Protein AF-A0A2D7ALI4-F1 (afdb_monomer_lite)

pLDDT: mean 93.37, std 4.64, range [77.25, 98.44]

Secondary structure (DSSP, 8-state):
--TTS--EEEEEEEEEEE-TTS-EEEEEEEEEEETTS-EEEEEEEEEES-SSEEEEEEEEEEESGGGGGGTT-EEEEEEEEETTEEEEEEE----HHHHHHHHT-

Structure (mmCIF, N/CA/C/O backbone):
data_AF-A0A2D7ALI4-F1
#
_entry.id   AF-A0A2D7ALI4-F1
#
loop_
_atom_site.group_PDB
_atom_site.id
_atom_site.type_symbol
_atom_site.label_atom_id
_atom_site.label_alt_id
_atom_site.label_comp_id
_atom_site.label_asym_id
_atom_site.label_entity_id
_atom_site.label_seq_id
_atom_site.pdbx_PDB_ins_code
_atom_site.Cartn_x
_atom_site.Cartn_y
_atom_site.Cartn_z
_atom_site.occupancy
_atom_site.B_iso_or_equiv
_atom_site.auth_seq_id
_atom_site.auth_comp_id
_atom_site.auth_asym_id
_atom_site.auth_atom_id
_atom_site.pdbx_PDB_model_num
ATOM 1 N N . THR A 1 1 ? 3.109 -4.844 6.750 1.00 84.44 1 THR A N 1
ATOM 2 C CA . THR A 1 1 ? 2.602 -4.174 7.964 1.00 84.44 1 THR A CA 1
ATOM 3 C C . THR A 1 1 ? 2.624 -2.674 7.742 1.00 84.44 1 THR A C 1
ATOM 5 O O . THR A 1 1 ? 3.514 -2.225 7.029 1.00 84.44 1 THR A O 1
ATOM 8 N N . ASN A 1 2 ? 1.661 -1.915 8.274 1.00 89.94 2 ASN A N 1
ATOM 9 C CA . ASN A 1 2 ? 1.621 -0.446 8.203 1.00 89.94 2 ASN A CA 1
ATOM 10 C C . ASN A 1 2 ? 2.120 0.206 9.514 1.00 89.94 2 ASN A C 1
ATOM 12 O O . ASN A 1 2 ? 2.521 -0.485 10.450 1.00 89.94 2 ASN A O 1
ATOM 16 N N . ASN A 1 3 ? 2.091 1.540 9.592 1.00 90.56 3 ASN A N 1
ATOM 17 C CA . ASN A 1 3 ? 2.529 2.303 10.769 1.00 90.56 3 ASN A CA 1
ATOM 18 C C . ASN A 1 3 ? 1.590 2.194 11.988 1.00 90.56 3 ASN A C 1
ATOM 20 O O . ASN A 1 3 ? 1.968 2.638 13.066 1.00 90.56 3 ASN A O 1
ATOM 24 N N . LEU A 1 4 ? 0.399 1.613 11.822 1.00 93.06 4 LEU A N 1
ATOM 25 C CA . LEU A 1 4 ? -0.555 1.315 12.895 1.00 93.06 4 LEU A CA 1
ATOM 26 C C . LEU A 1 4 ? -0.426 -0.136 13.390 1.00 93.06 4 LEU A C 1
ATOM 28 O O . LEU A 1 4 ? -1.246 -0.605 14.167 1.00 93.06 4 LEU A O 1
ATOM 32 N N . GLY A 1 5 ? 0.577 -0.881 12.911 1.00 92.19 5 GLY A N 1
ATOM 33 C CA . GLY A 1 5 ? 0.767 -2.288 13.261 1.00 92.19 5 GLY A CA 1
ATOM 34 C C . GLY A 1 5 ? -0.172 -3.255 12.535 1.00 92.19 5 GLY A C 1
ATOM 35 O O . GLY A 1 5 ? -0.062 -4.460 12.742 1.00 92.19 5 GLY A O 1
ATOM 36 N N . ASN A 1 6 ? -1.038 -2.780 11.635 1.00 93.69 6 ASN A N 1
ATOM 37 C CA . ASN A 1 6 ? -1.920 -3.645 10.860 1.00 93.69 6 ASN A CA 1
ATOM 38 C C . ASN A 1 6 ? -1.141 -4.385 9.759 1.00 93.69 6 ASN A C 1
ATOM 40 O O . ASN A 1 6 ? -0.267 -3.827 9.084 1.00 93.69 6 ASN A O 1
ATOM 44 N N . TYR A 1 7 ? -1.468 -5.653 9.547 1.00 94.38 7 TYR A N 1
ATOM 45 C CA . TYR A 1 7 ? -0.868 -6.521 8.539 1.00 94.38 7 TYR A CA 1
ATOM 46 C C . TYR A 1 7 ? -1.930 -7.435 7.934 1.00 94.38 7 TYR A C 1
ATOM 48 O O . TYR A 1 7 ? -3.036 -7.557 8.450 1.00 94.38 7 TYR A O 1
ATOM 56 N N . GLY A 1 8 ? -1.607 -8.059 6.806 1.00 94.44 8 GLY A N 1
ATOM 57 C CA . GLY A 1 8 ? -2.579 -8.835 6.056 1.00 94.44 8 GLY A CA 1
ATOM 58 C C . GLY A 1 8 ? -1.993 -9.459 4.805 1.00 94.44 8 GLY A C 1
ATOM 59 O O . GLY A 1 8 ? -0.787 -9.390 4.555 1.00 94.44 8 GLY A O 1
ATOM 60 N N . LYS A 1 9 ? -2.874 -10.057 4.011 1.00 95.25 9 LYS A N 1
ATOM 61 C CA . LYS A 1 9 ? -2.567 -10.574 2.679 1.00 95.25 9 LYS A CA 1
ATOM 62 C C . LYS A 1 9 ? -3.080 -9.585 1.646 1.00 95.25 9 LYS A C 1
ATOM 64 O O . LYS A 1 9 ? -4.148 -9.010 1.819 1.00 95.25 9 LYS A O 1
ATOM 69 N N . ASN A 1 10 ? -2.329 -9.415 0.568 1.00 93.88 10 ASN A N 1
ATOM 70 C CA . ASN A 1 10 ? -2.727 -8.574 -0.549 1.00 93.88 10 ASN A CA 1
ATOM 71 C C . ASN A 1 10 ? -2.645 -9.393 -1.837 1.00 93.88 10 ASN A C 1
ATOM 73 O O . ASN A 1 10 ? -1.656 -10.093 -2.066 1.00 93.88 10 ASN A O 1
ATOM 77 N N . LYS A 1 11 ? -3.694 -9.334 -2.652 1.00 95.56 11 LYS A N 1
ATOM 78 C CA . LYS A 1 11 ? -3.794 -10.031 -3.929 1.00 95.56 11 LYS A CA 1
ATOM 79 C C . LYS A 1 11 ? -4.118 -9.022 -5.014 1.00 95.56 11 LYS A C 1
ATOM 81 O O . LYS A 1 11 ? -5.148 -8.362 -4.959 1.00 95.56 11 LYS A O 1
ATOM 86 N N . CYS A 1 12 ? -3.259 -8.942 -6.018 1.00 94.62 12 CYS A N 1
ATOM 87 C CA . CYS A 1 12 ? -3.333 -7.914 -7.042 1.00 94.62 12 CYS A CA 1
ATOM 88 C C . CYS A 1 12 ? -3.429 -8.519 -8.444 1.00 94.62 12 CYS A C 1
ATOM 90 O O . CYS A 1 12 ? -2.780 -9.519 -8.744 1.00 94.62 12 CYS A O 1
ATOM 92 N N . PHE A 1 13 ? -4.232 -7.895 -9.302 1.00 95.00 13 PH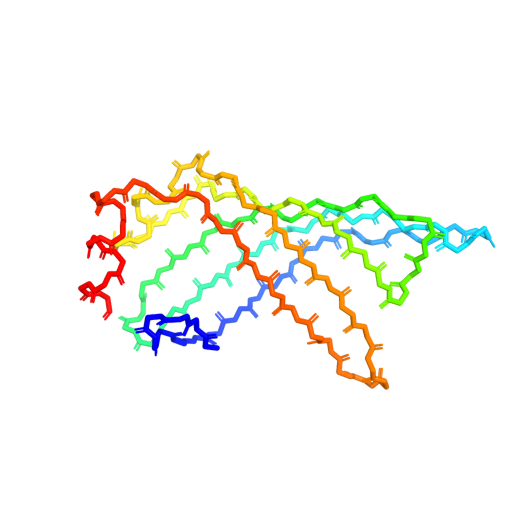E A N 1
ATOM 93 C CA . PHE A 1 13 ? -4.483 -8.299 -10.679 1.00 95.00 1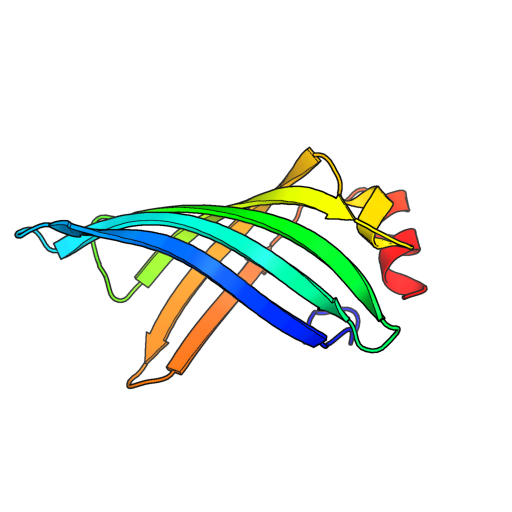3 PHE A CA 1
ATOM 94 C C . PHE A 1 13 ? -4.550 -7.080 -11.588 1.00 95.00 13 PHE A C 1
ATOM 96 O O . PHE A 1 13 ? -5.295 -6.135 -11.329 1.00 95.00 13 PHE A O 1
ATOM 103 N N . GLY A 1 14 ? -3.815 -7.111 -12.691 1.00 93.25 14 GLY A N 1
ATOM 104 C CA . GLY A 1 14 ? -3.883 -6.052 -13.683 1.00 93.25 14 GLY A CA 1
ATOM 105 C C . GLY A 1 14 ? -2.808 -6.171 -14.738 1.00 93.25 14 GLY A C 1
ATOM 106 O O . GLY A 1 14 ? -2.215 -7.233 -14.920 1.00 93.25 14 GLY A O 1
ATOM 107 N N . VAL A 1 15 ? -2.584 -5.062 -15.432 1.00 93.06 15 VAL A N 1
ATOM 108 C CA . VAL A 1 15 ? -1.654 -4.981 -16.554 1.00 93.06 15 VAL A CA 1
ATOM 109 C C . VAL A 1 15 ? -0.459 -4.131 -16.149 1.00 93.06 15 VAL A C 1
ATOM 111 O O . VAL A 1 15 ? -0.614 -3.048 -15.580 1.00 93.06 15 VAL A O 1
ATOM 114 N N . MET A 1 16 ? 0.730 -4.637 -16.464 1.00 90.38 16 MET A N 1
ATOM 115 C CA . MET A 1 16 ? 1.974 -3.884 -16.439 1.00 90.38 16 MET A CA 1
ATOM 116 C C . MET A 1 16 ? 2.571 -3.921 -17.841 1.00 90.38 16 MET A C 1
ATOM 118 O O . MET A 1 16 ? 2.838 -4.996 -18.376 1.00 90.38 16 MET A O 1
ATOM 122 N N . THR A 1 17 ? 2.781 -2.748 -18.419 1.00 91.69 17 THR A N 1
ATOM 123 C CA . THR A 1 17 ? 3.377 -2.582 -19.742 1.00 91.69 17 THR A CA 1
ATOM 124 C C . THR A 1 17 ? 4.772 -2.014 -19.572 1.00 91.69 17 THR A C 1
ATOM 126 O O . THR A 1 17 ? 4.939 -0.978 -18.931 1.00 91.69 17 THR A O 1
ATOM 129 N N . THR A 1 18 ? 5.768 -2.676 -20.156 1.00 88.75 18 THR A N 1
ATOM 130 C CA . THR A 1 18 ? 7.147 -2.189 -20.219 1.00 88.75 18 THR A CA 1
ATOM 131 C C . THR A 1 18 ? 7.494 -1.827 -21.657 1.00 88.75 18 THR A C 1
ATOM 133 O O . THR A 1 18 ? 7.269 -2.597 -22.591 1.00 88.75 18 THR A O 1
ATOM 136 N N . ASN A 1 19 ? 8.034 -0.629 -21.848 1.00 85.12 19 ASN A N 1
ATOM 137 C CA . ASN A 1 19 ? 8.437 -0.139 -23.159 1.00 85.12 19 ASN A CA 1
ATOM 138 C C . ASN A 1 19 ? 9.942 -0.342 -23.390 1.00 85.12 19 ASN A C 1
ATOM 140 O O . ASN A 1 19 ? 10.725 -0.519 -22.456 1.00 85.12 19 ASN A O 1
ATOM 144 N N . LYS A 1 20 ? 10.378 -0.269 -24.657 1.00 85.31 20 LYS A N 1
ATOM 145 C CA . LYS A 1 20 ? 11.802 -0.408 -25.036 1.00 85.31 20 LYS A CA 1
ATOM 146 C C . LYS A 1 20 ? 12.714 0.624 -24.360 1.00 85.31 20 LYS A C 1
ATOM 148 O O . LYS A 1 20 ? 13.882 0.339 -24.121 1.00 85.31 20 LYS A O 1
ATOM 153 N N . ASN A 1 21 ? 12.183 1.803 -24.044 1.00 84.56 21 ASN A N 1
ATOM 154 C CA . ASN A 1 21 ? 12.876 2.863 -23.308 1.00 84.56 21 ASN A CA 1
ATOM 155 C C . ASN A 1 21 ? 12.890 2.638 -21.783 1.00 84.56 21 ASN A C 1
ATOM 157 O O . ASN A 1 21 ? 13.286 3.542 -21.061 1.00 84.56 21 ASN A O 1
ATOM 161 N N . LYS A 1 22 ? 12.475 1.455 -21.302 1.00 82.12 22 LYS A N 1
ATOM 162 C CA . LYS A 1 22 ? 12.335 1.080 -19.884 1.00 82.12 22 LYS A CA 1
ATOM 163 C C . LYS A 1 22 ? 11.226 1.809 -19.124 1.00 82.12 22 LYS A C 1
ATOM 165 O O . LYS A 1 22 ? 11.095 1.576 -17.923 1.00 82.12 22 LYS A O 1
ATOM 170 N N . SER A 1 23 ? 10.403 2.607 -19.809 1.00 86.69 23 SER A N 1
ATOM 171 C CA . SER A 1 23 ? 9.237 3.207 -19.175 1.00 86.69 23 SER A CA 1
ATOM 172 C C . SER A 1 23 ? 8.206 2.132 -18.831 1.00 86.69 23 SER A C 1
ATOM 174 O O . SER A 1 23 ? 8.089 1.110 -19.521 1.00 86.69 23 SER A O 1
ATOM 176 N N . VAL A 1 24 ? 7.465 2.361 -17.753 1.00 90.06 24 VAL A N 1
ATOM 177 C CA . VAL A 1 24 ? 6.482 1.427 -17.216 1.00 90.06 24 VAL A CA 1
ATOM 178 C C . VAL A 1 24 ? 5.155 2.121 -16.998 1.00 90.06 24 VAL A C 1
ATOM 180 O O . VAL A 1 24 ? 5.098 3.147 -16.327 1.00 90.06 24 VAL A O 1
ATOM 183 N N . SER A 1 25 ? 4.098 1.487 -17.497 1.00 92.38 25 SER A N 1
ATOM 184 C CA . SER A 1 25 ? 2.713 1.787 -17.146 1.00 92.38 25 SER A CA 1
ATOM 185 C C . SER A 1 25 ? 2.150 0.624 -16.337 1.00 92.38 25 SER A C 1
ATOM 187 O O . SER A 1 25 ? 2.326 -0.542 -16.703 1.00 92.38 25 SER A O 1
ATOM 189 N N . LEU A 1 26 ? 1.493 0.917 -15.222 1.00 93.31 26 LEU A N 1
ATOM 190 C CA . LEU A 1 26 ? 0.877 -0.070 -14.346 1.00 93.31 26 LEU A CA 1
ATOM 191 C C . LEU A 1 26 ? -0.550 0.361 -14.032 1.00 93.31 26 LEU A C 1
ATOM 193 O O . LEU A 1 26 ? -0.782 1.492 -13.613 1.00 93.31 26 LEU A O 1
ATOM 197 N N . ASN A 1 27 ? -1.493 -0.563 -14.199 1.00 95.50 27 ASN A N 1
ATOM 198 C CA . ASN A 1 27 ? -2.882 -0.400 -13.788 1.00 95.50 27 ASN A CA 1
ATOM 199 C C . ASN A 1 27 ? -3.371 -1.716 -13.182 1.00 95.50 27 ASN A C 1
ATOM 201 O O . ASN A 1 27 ? -3.641 -2.689 -13.894 1.00 95.50 27 ASN A O 1
ATOM 205 N N . VAL A 1 28 ? -3.411 -1.756 -11.852 1.00 95.69 28 VAL A N 1
ATOM 206 C CA . VAL A 1 28 ? -3.586 -2.986 -11.079 1.00 95.69 28 VAL A CA 1
ATOM 207 C C . VAL A 1 28 ? -4.652 -2.788 -10.019 1.00 95.69 28 VAL A C 1
ATOM 209 O O . VAL A 1 28 ? -4.593 -1.846 -9.240 1.00 95.69 28 VAL A O 1
ATOM 212 N N . LYS A 1 29 ? -5.620 -3.700 -9.972 1.00 97.50 29 LYS A N 1
ATOM 213 C CA . LYS A 1 29 ? -6.607 -3.786 -8.899 1.00 97.50 29 LYS A CA 1
ATOM 214 C C . LYS A 1 29 ? -6.087 -4.706 -7.807 1.00 97.50 29 LYS A C 1
ATOM 216 O O . LYS A 1 29 ? -5.576 -5.776 -8.122 1.00 97.50 29 LYS A O 1
ATOM 221 N N . CYS A 1 30 ? -6.255 -4.332 -6.551 1.00 97.38 30 CYS A N 1
ATOM 222 C CA . CYS A 1 30 ? -5.831 -5.133 -5.411 1.00 97.38 30 CYS A CA 1
ATOM 223 C C . CYS A 1 30 ? -6.993 -5.387 -4.450 1.00 97.38 30 CYS A C 1
ATOM 225 O O . CYS A 1 30 ? -7.836 -4.517 -4.251 1.00 97.38 30 CYS A O 1
ATOM 227 N N . GLU A 1 31 ? -7.016 -6.583 -3.868 1.00 98.06 31 GLU A N 1
ATOM 228 C CA . GLU A 1 31 ? -7.810 -6.954 -2.699 1.00 98.06 31 GLU A CA 1
ATOM 229 C C . GLU A 1 31 ? -6.849 -7.183 -1.530 1.00 98.06 31 GLU A C 1
ATOM 231 O O . GLU A 1 31 ? -6.000 -8.080 -1.576 1.00 98.06 31 GLU A O 1
ATOM 236 N N . LEU A 1 32 ? -7.007 -6.395 -0.472 1.00 97.00 32 LEU A N 1
ATOM 237 C CA . LEU A 1 32 ? -6.327 -6.599 0.799 1.00 97.00 32 LEU A CA 1
ATOM 238 C C . LEU A 1 32 ? -7.297 -7.234 1.792 1.00 97.00 32 LEU A C 1
ATOM 240 O O . LEU A 1 32 ? -8.445 -6.815 1.890 1.00 97.00 32 LEU A O 1
ATOM 244 N N . ILE A 1 33 ? -6.815 -8.227 2.537 1.00 97.94 33 ILE A N 1
ATOM 245 C CA . ILE A 1 33 ? -7.494 -8.819 3.692 1.00 97.94 33 ILE A CA 1
ATOM 246 C C . ILE A 1 33 ? -6.560 -8.659 4.885 1.00 97.94 33 ILE A C 1
ATOM 248 O O . ILE A 1 33 ? -5.460 -9.220 4.885 1.00 97.94 33 ILE A O 1
ATOM 252 N N . ASP A 1 34 ? -6.975 -7.887 5.882 1.00 96.88 34 ASP A N 1
ATOM 253 C CA . ASP A 1 34 ? -6.176 -7.678 7.086 1.00 96.88 34 ASP A CA 1
ATOM 254 C C . ASP A 1 34 ? -6.292 -8.819 8.105 1.00 96.88 34 ASP A C 1
ATOM 256 O O . ASP A 1 34 ? -7.025 -9.793 7.919 1.00 96.88 34 ASP A O 1
ATOM 260 N N . HIS A 1 35 ? -5.524 -8.712 9.188 1.00 95.69 35 HIS A N 1
ATOM 261 C CA . HIS A 1 35 ? -5.445 -9.721 10.237 1.00 95.69 35 HIS A CA 1
ATOM 262 C C . HIS A 1 35 ? -6.767 -9.943 10.998 1.00 95.69 35 HIS A C 1
ATOM 264 O O . HIS A 1 35 ? -6.938 -11.013 11.581 1.00 95.69 35 HIS A O 1
ATOM 270 N N . LYS A 1 36 ? -7.706 -8.983 10.965 1.00 96.25 36 LYS A N 1
ATOM 271 C CA . LYS A 1 36 ? -9.067 -9.117 11.516 1.00 96.25 36 LYS A CA 1
ATOM 272 C C . LYS A 1 36 ? -10.086 -9.587 10.471 1.00 96.25 36 LYS A C 1
ATOM 274 O O . LYS A 1 36 ? -11.257 -9.773 10.793 1.00 96.25 36 LYS A O 1
ATOM 279 N N . GLY A 1 37 ? -9.657 -9.816 9.230 1.00 97.19 37 GLY A N 1
ATOM 280 C CA . GLY A 1 37 ? -10.507 -10.267 8.131 1.00 97.19 37 GLY A CA 1
ATOM 281 C C . GLY A 1 37 ? -11.283 -9.147 7.437 1.00 97.19 37 GLY A C 1
ATOM 282 O O . GLY A 1 37 ? -12.101 -9.451 6.563 1.00 97.19 37 GLY A O 1
ATOM 283 N N . ASN A 1 38 ? -11.036 -7.874 7.774 1.00 97.81 38 ASN A N 1
ATOM 284 C CA . ASN A 1 38 ? -11.611 -6.768 7.019 1.00 97.81 38 ASN A CA 1
ATOM 285 C C . ASN A 1 38 ? -10.909 -6.636 5.667 1.00 97.81 38 ASN A C 1
ATOM 287 O O . ASN A 1 38 ? -9.728 -6.963 5.513 1.00 97.81 38 ASN A O 1
ATOM 291 N N . LYS A 1 39 ? -11.660 -6.165 4.673 1.00 98.25 39 LYS A N 1
ATOM 292 C CA . LYS A 1 39 ? -11.219 -6.094 3.287 1.00 98.25 39 LYS A CA 1
ATOM 293 C C . LYS A 1 39 ? -11.138 -4.665 2.788 1.00 98.25 39 LYS A C 1
ATOM 295 O O . LYS A 1 39 ? -11.962 -3.835 3.167 1.00 98.25 39 LYS A O 1
ATOM 300 N N . SER A 1 40 ? -10.215 -4.412 1.872 1.00 97.88 40 SER A N 1
ATOM 301 C CA . SER A 1 40 ? -10.235 -3.221 1.027 1.00 97.88 40 SER A CA 1
ATOM 302 C C . SER A 1 40 ? -9.946 -3.578 -0.423 1.00 97.88 40 SER A C 1
ATOM 304 O O . SER A 1 40 ? -9.207 -4.521 -0.715 1.00 97.88 40 SER A O 1
ATOM 306 N N . TRP A 1 41 ? -10.550 -2.817 -1.332 1.00 98.44 41 TRP A N 1
ATOM 307 C CA . TRP A 1 41 ? -10.313 -2.925 -2.764 1.00 98.44 41 TRP A CA 1
ATOM 308 C C . TRP A 1 41 ? -9.773 -1.608 -3.284 1.00 98.44 41 TRP A C 1
ATOM 310 O O . TRP A 1 41 ? -10.336 -0.546 -3.019 1.00 98.44 41 TRP A O 1
ATOM 320 N N . SER A 1 42 ? -8.684 -1.670 -4.037 1.00 98.12 42 SER A N 1
ATOM 321 C CA . SER A 1 42 ? -7.980 -0.482 -4.508 1.00 98.12 42 SER A CA 1
ATOM 322 C C . SER A 1 42 ? -7.477 -0.636 -5.937 1.00 98.12 42 SER A C 1
ATOM 324 O O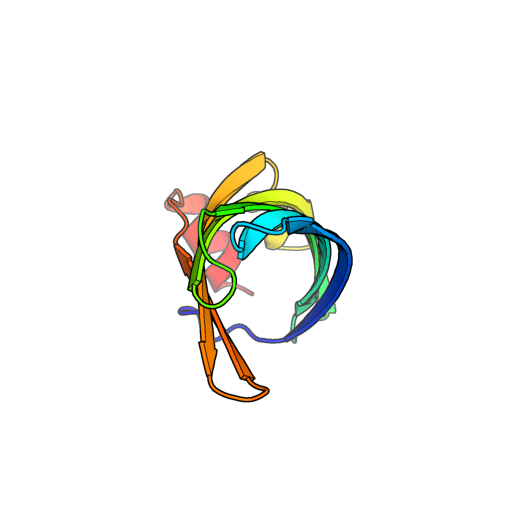 . SER A 1 42 ? -7.412 -1.741 -6.480 1.00 98.12 42 SER A O 1
ATOM 326 N N . VAL A 1 43 ? -7.139 0.488 -6.565 1.00 97.88 43 VAL A N 1
ATOM 327 C CA . VAL A 1 43 ? -6.478 0.540 -7.871 1.00 97.88 43 VAL A CA 1
ATOM 328 C C . VAL A 1 43 ? -5.167 1.284 -7.731 1.00 97.88 43 VAL A C 1
ATOM 330 O O . VAL A 1 43 ? -5.155 2.439 -7.317 1.00 97.88 43 VAL A O 1
ATOM 333 N N . LEU A 1 44 ? -4.076 0.637 -8.120 1.00 96.31 44 LEU A N 1
ATOM 334 C CA . LEU A 1 44 ? -2.753 1.225 -8.221 1.00 96.31 44 LEU A CA 1
ATOM 335 C C . LEU A 1 44 ? -2.509 1.624 -9.671 1.00 96.31 44 LEU A C 1
ATOM 337 O O . LEU A 1 44 ? -2.687 0.819 -10.590 1.00 96.31 44 LEU A O 1
ATOM 341 N N . LYS A 1 45 ? -2.085 2.871 -9.861 1.00 96.31 45 LYS A N 1
ATOM 342 C CA . LYS A 1 45 ? -1.670 3.422 -11.146 1.00 96.31 45 LYS A CA 1
ATOM 343 C C . LYS A 1 45 ? -0.266 3.992 -11.026 1.00 96.31 45 LYS A C 1
ATOM 345 O O . LYS A 1 45 ? -0.006 4.790 -10.127 1.00 96.31 45 LYS A O 1
ATOM 350 N N . ARG A 1 46 ? 0.625 3.618 -11.940 1.00 94.06 46 ARG A N 1
ATOM 351 C CA . ARG A 1 46 ? 1.972 4.195 -12.041 1.00 94.06 46 ARG A CA 1
ATOM 352 C C . ARG A 1 46 ? 2.341 4.391 -13.496 1.00 94.06 46 ARG A C 1
ATOM 354 O O . ARG A 1 46 ? 2.188 3.469 -14.285 1.00 94.06 46 ARG A O 1
ATOM 361 N N . GLU A 1 47 ? 2.899 5.558 -13.778 1.00 92.88 47 GLU A N 1
ATOM 362 C CA . GLU A 1 47 ? 3.663 5.850 -14.985 1.00 92.88 47 GLU A CA 1
ATOM 363 C C . GLU A 1 47 ? 5.067 6.258 -14.524 1.00 92.88 47 GLU A C 1
ATOM 365 O O . GLU A 1 47 ? 5.198 7.165 -13.699 1.00 92.88 47 GLU A O 1
ATOM 370 N N . SER A 1 48 ? 6.107 5.560 -14.977 1.00 90.19 48 SER A N 1
ATOM 371 C CA . SER A 1 48 ? 7.500 5.864 -14.626 1.00 90.19 48 SER A CA 1
ATOM 372 C C . SER A 1 48 ? 8.435 5.670 -15.814 1.00 90.19 48 SER A C 1
ATOM 374 O O . SER A 1 48 ? 8.199 4.810 -16.658 1.00 90.19 48 SER A O 1
ATOM 376 N N . ASP A 1 49 ? 9.524 6.436 -15.864 1.00 89.56 49 ASP A N 1
ATOM 377 C CA . ASP A 1 49 ? 10.536 6.327 -16.928 1.00 89.56 49 ASP A CA 1
ATOM 378 C C . ASP A 1 49 ? 11.519 5.166 -16.704 1.00 89.56 49 ASP A C 1
ATOM 380 O O . ASP A 1 49 ? 12.295 4.809 -17.589 1.00 89.56 49 ASP A O 1
ATOM 384 N N . GLU A 1 50 ? 11.463 4.540 -15.528 1.00 85.50 50 GLU A N 1
ATOM 385 C CA . GLU A 1 50 ? 12.265 3.380 -15.166 1.00 85.50 50 GLU A CA 1
ATOM 386 C C . GLU A 1 50 ? 11.412 2.262 -14.553 1.00 85.50 50 GLU A C 1
ATOM 388 O O . GLU A 1 50 ? 10.342 2.495 -13.981 1.00 85.50 50 GLU A O 1
ATOM 393 N N . PHE A 1 51 ? 11.903 1.026 -14.664 1.00 83.12 51 PHE A N 1
ATOM 394 C CA . PHE A 1 51 ? 11.227 -0.153 -14.125 1.00 83.12 51 PHE A CA 1
ATOM 395 C C . PHE A 1 51 ? 11.466 -0.339 -12.627 1.00 83.12 51 PHE A C 1
ATOM 397 O O . PHE A 1 51 ? 10.508 -0.541 -11.873 1.00 83.12 51 PHE A O 1
ATOM 404 N N . GLY A 1 52 ? 12.739 -0.263 -12.222 1.00 83.75 52 GLY A N 1
ATOM 405 C CA . GLY A 1 52 ? 13.211 -0.662 -10.897 1.00 83.75 52 GLY A CA 1
ATOM 406 C C . GLY A 1 52 ? 12.734 0.234 -9.761 1.00 83.75 52 GLY A C 1
ATOM 407 O O . GLY A 1 52 ? 12.640 -0.240 -8.638 1.00 83.75 52 GLY A O 1
ATOM 408 N N . ALA A 1 53 ? 12.362 1.481 -10.046 1.00 87.88 53 ALA A N 1
ATOM 409 C CA . ALA A 1 53 ? 11.821 2.398 -9.057 1.00 87.88 53 ALA A CA 1
ATOM 410 C C . ALA A 1 53 ? 10.714 3.277 -9.652 1.00 87.88 53 ALA A C 1
ATOM 412 O O . ALA A 1 53 ? 10.511 3.347 -10.864 1.00 87.88 53 ALA A O 1
ATOM 413 N N . GLY A 1 54 ? 9.913 3.899 -8.795 1.00 91.31 54 GLY A N 1
ATOM 414 C CA . GLY A 1 54 ? 8.947 4.895 -9.241 1.00 91.31 54 GLY A CA 1
ATOM 415 C C . GLY A 1 54 ? 7.901 5.240 -8.197 1.00 91.31 54 GLY A C 1
ATOM 416 O O . GLY A 1 54 ? 7.775 4.582 -7.163 1.00 91.31 54 GLY A O 1
ATOM 417 N N . VAL A 1 55 ? 7.132 6.280 -8.505 1.00 94.06 55 VAL A N 1
ATOM 418 C CA . VAL A 1 55 ? 6.024 6.761 -7.681 1.00 94.06 55 VAL A CA 1
ATOM 419 C C . VAL A 1 55 ? 4.720 6.550 -8.436 1.00 94.06 55 VAL A C 1
ATOM 421 O O . VAL A 1 55 ? 4.639 6.813 -9.632 1.00 94.06 55 VAL A O 1
ATOM 424 N N . GLY A 1 56 ? 3.702 6.062 -7.740 1.00 95.19 56 GLY A N 1
ATOM 425 C CA . GLY A 1 56 ? 2.357 5.911 -8.273 1.00 95.19 56 GLY A CA 1
ATOM 426 C C . GLY A 1 56 ? 1.302 6.421 -7.303 1.00 95.19 56 GLY A C 1
ATOM 427 O O . GLY A 1 56 ? 1.605 6.942 -6.227 1.00 95.19 56 GLY A O 1
ATOM 428 N N . VAL A 1 57 ? 0.048 6.249 -7.699 1.00 97.56 57 VAL A N 1
ATOM 429 C CA . VAL A 1 57 ? -1.125 6.584 -6.896 1.00 97.56 57 VAL A CA 1
ATOM 430 C C . VAL A 1 57 ? -1.948 5.326 -6.680 1.00 97.56 57 VAL A C 1
ATOM 432 O O . VAL A 1 57 ? -2.231 4.592 -7.626 1.00 97.56 57 VAL A O 1
ATOM 435 N N . ILE A 1 58 ? -2.347 5.096 -5.437 1.00 97.50 58 ILE A N 1
ATOM 436 C CA . ILE A 1 58 ? -3.351 4.108 -5.061 1.00 97.50 58 ILE A CA 1
ATOM 437 C C . ILE A 1 58 ? -4.654 4.830 -4.725 1.00 97.50 58 ILE A C 1
ATOM 439 O O . ILE A 1 58 ? -4.649 5.831 -4.013 1.00 97.50 58 ILE A O 1
ATOM 443 N N . GLU A 1 59 ? -5.766 4.343 -5.263 1.00 98.19 59 GLU A N 1
ATOM 444 C CA . GLU A 1 59 ? -7.119 4.828 -4.990 1.00 98.19 59 GLU A CA 1
ATOM 445 C C . GLU A 1 59 ? -7.937 3.700 -4.365 1.00 98.19 59 GLU A C 1
ATOM 447 O O . GLU A 1 59 ? -8.052 2.623 -4.952 1.00 98.19 59 GLU A O 1
ATOM 452 N N . TYR A 1 60 ? -8.500 3.938 -3.184 1.00 98.12 60 TYR A N 1
ATOM 453 C CA . TYR A 1 60 ? -9.364 2.979 -2.497 1.00 98.12 60 TYR A CA 1
ATOM 454 C C . TYR A 1 60 ? -10.794 3.101 -3.028 1.00 98.12 60 TYR A C 1
ATOM 456 O O . TYR A 1 60 ? -11.403 4.168 -2.967 1.00 98.12 60 TYR A O 1
ATOM 464 N N . LEU A 1 61 ? -11.321 2.006 -3.569 1.00 98.19 61 LEU A N 1
ATOM 465 C CA . LEU A 1 61 ? -12.630 1.961 -4.219 1.00 98.19 61 LEU A CA 1
ATOM 466 C C . LEU A 1 61 ? -13.742 1.481 -3.291 1.00 98.19 61 LEU A C 1
ATOM 468 O O . LEU A 1 61 ? -14.873 1.935 -3.422 1.00 98.19 61 LEU A O 1
ATOM 472 N N . ASP A 1 62 ? -13.432 0.542 -2.400 1.00 98.38 62 ASP A N 1
ATOM 473 C CA . ASP A 1 62 ? -14.403 -0.062 -1.491 1.00 98.38 62 ASP A CA 1
ATOM 474 C C . ASP A 1 62 ? -13.689 -0.672 -0.273 1.00 98.38 62 ASP A C 1
ATOM 476 O O . ASP A 1 62 ? -12.470 -0.891 -0.294 1.00 98.38 62 ASP A O 1
ATOM 480 N N . GLY A 1 63 ? -14.439 -0.985 0.783 1.00 97.88 63 GLY A N 1
ATOM 481 C CA . GLY A 1 63 ? -13.905 -1.650 1.962 1.00 97.88 63 GLY A CA 1
ATOM 482 C C . GLY A 1 63 ? -14.949 -2.079 2.990 1.00 97.88 63 GLY A C 1
ATOM 483 O O . GLY A 1 63 ? -16.097 -1.638 3.000 1.00 97.88 63 GLY A O 1
ATOM 484 N N . THR A 1 64 ? -14.530 -2.953 3.901 1.00 98.19 64 THR A N 1
ATOM 485 C CA . THR A 1 64 ? -15.320 -3.400 5.053 1.00 98.19 64 THR A CA 1
ATOM 486 C C . THR A 1 64 ? -14.691 -2.929 6.358 1.00 98.19 64 THR A C 1
ATOM 488 O O . THR A 1 64 ? -13.510 -2.589 6.410 1.00 98.19 64 THR A O 1
ATOM 491 N N . GLY A 1 65 ? -15.488 -2.919 7.430 1.00 96.62 65 GLY A N 1
ATOM 492 C CA . GLY A 1 65 ? -15.027 -2.455 8.737 1.00 96.62 65 GLY A CA 1
ATOM 493 C C . GLY A 1 65 ? -14.398 -1.055 8.642 1.00 96.62 65 GLY A C 1
ATOM 494 O O . GLY A 1 65 ? -14.995 -0.181 8.003 1.00 96.62 65 GLY A O 1
ATOM 495 N N . PRO A 1 66 ? -13.202 -0.841 9.210 1.00 96.19 66 PRO A N 1
ATOM 496 C CA . PRO A 1 66 ? -12.555 0.466 9.222 1.00 96.19 66 PRO A CA 1
ATOM 497 C C . PRO A 1 66 ? -12.060 0.915 7.845 1.00 96.19 66 PRO A C 1
ATOM 499 O O . PRO A 1 66 ? -11.945 2.110 7.607 1.00 96.19 66 PRO A O 1
ATOM 502 N N . TRP A 1 67 ? -11.871 0.007 6.880 1.00 96.88 67 TRP A N 1
ATOM 503 C CA . TRP A 1 67 ? -11.505 0.383 5.508 1.00 96.88 67 TRP A CA 1
ATOM 504 C C . TRP A 1 67 ? -12.604 1.150 4.765 1.00 96.88 67 TRP A C 1
ATOM 506 O O . TRP A 1 67 ? -12.317 1.783 3.751 1.00 96.88 67 TRP A O 1
ATOM 516 N N . LYS A 1 68 ? -13.847 1.161 5.268 1.00 97.81 68 LYS A N 1
ATOM 517 C CA . LYS A 1 68 ? -14.920 2.012 4.722 1.00 97.81 68 LYS A CA 1
ATOM 518 C C . LYS A 1 68 ? -14.559 3.497 4.746 1.00 97.81 68 LYS A C 1
ATOM 520 O O . LYS A 1 68 ? -14.994 4.238 3.871 1.00 97.81 68 LYS A O 1
ATOM 525 N N . SER A 1 69 ? -13.761 3.931 5.722 1.00 96.88 69 SER A N 1
ATOM 526 C CA . SER A 1 69 ? -13.324 5.326 5.843 1.00 96.88 69 SER A CA 1
ATOM 527 C C . SER A 1 69 ? -12.306 5.725 4.765 1.00 96.88 69 SER A C 1
ATOM 529 O O . SER A 1 69 ? -12.121 6.912 4.501 1.00 96.88 69 SER A O 1
ATOM 531 N N . MET A 1 70 ? -11.692 4.742 4.095 1.00 97.19 70 MET A N 1
ATOM 532 C CA . MET A 1 70 ? -10.707 4.956 3.036 1.00 97.19 70 MET A CA 1
ATOM 533 C C . MET A 1 70 ? -11.330 5.130 1.648 1.00 97.19 70 MET A C 1
ATOM 535 O O . MET A 1 70 ? -10.623 5.528 0.729 1.00 97.19 70 MET A O 1
ATOM 539 N N . ILE A 1 71 ? -12.625 4.864 1.459 1.00 98.00 71 ILE A N 1
ATOM 540 C CA . ILE A 1 71 ? -13.275 4.942 0.140 1.00 98.00 71 ILE A CA 1
ATOM 541 C C . ILE A 1 71 ? -13.111 6.348 -0.464 1.00 98.00 71 ILE A C 1
ATOM 543 O O . ILE A 1 71 ? -13.467 7.354 0.146 1.00 98.00 71 ILE A O 1
ATOM 547 N N . GLY A 1 72 ? -12.562 6.414 -1.680 1.00 97.56 72 GLY A N 1
ATOM 548 C CA . GLY A 1 72 ? -12.264 7.654 -2.402 1.00 97.56 72 GLY A CA 1
ATOM 549 C C . GLY A 1 72 ? -10.938 8.323 -2.021 1.00 97.56 72 GLY A C 1
ATOM 550 O O . GLY A 1 72 ? -10.529 9.280 -2.684 1.00 97.56 72 GLY A O 1
ATOM 551 N N . ILE A 1 73 ? -10.232 7.831 -0.996 1.00 97.94 73 ILE A N 1
ATOM 552 C CA . ILE A 1 73 ? -8.909 8.338 -0.627 1.00 97.94 73 ILE A CA 1
ATOM 553 C C . ILE A 1 73 ? -7.879 7.903 -1.667 1.00 97.94 73 ILE A C 1
ATOM 555 O O . ILE A 1 73 ? -7.824 6.747 -2.096 1.00 97.94 73 ILE A O 1
ATOM 559 N N . LYS A 1 74 ? -7.038 8.865 -2.053 1.00 98.00 74 LYS A N 1
ATOM 560 C CA . LYS A 1 74 ? -5.897 8.671 -2.944 1.00 98.00 74 LYS A CA 1
ATOM 561 C C . LYS A 1 74 ? -4.610 8.865 -2.166 1.00 98.00 74 LYS A C 1
ATOM 563 O O . LYS A 1 74 ? -4.421 9.905 -1.533 1.00 98.00 74 LYS A O 1
ATOM 568 N N . CYS A 1 75 ? -3.723 7.886 -2.241 1.00 97.56 75 CYS A N 1
ATOM 569 C CA . CYS A 1 75 ? -2.424 7.933 -1.591 1.00 97.56 75 CYS A CA 1
ATOM 570 C C . CYS A 1 75 ? -1.313 7.810 -2.620 1.00 97.56 75 CYS A C 1
ATOM 572 O O . CYS A 1 75 ? -1.445 7.100 -3.615 1.00 97.56 75 CYS A O 1
ATOM 574 N N . ASN A 1 76 ? -0.202 8.490 -2.364 1.00 97.38 76 ASN A N 1
ATOM 575 C CA . ASN A 1 76 ? 0.992 8.296 -3.170 1.00 97.38 76 ASN A CA 1
ATOM 576 C C . ASN A 1 76 ? 1.747 7.095 -2.615 1.00 97.38 76 ASN A C 1
ATOM 578 O O . ASN A 1 76 ? 1.884 6.958 -1.397 1.00 97.38 76 ASN A O 1
ATOM 582 N N . TYR A 1 77 ? 2.279 6.260 -3.496 1.00 95.44 77 TYR A N 1
ATOM 583 C CA . TYR A 1 77 ? 3.169 5.178 -3.107 1.00 95.44 77 TYR A CA 1
ATOM 584 C C . TYR A 1 77 ? 4.482 5.257 -3.872 1.00 95.44 77 TYR A C 1
ATOM 586 O O . TYR A 1 77 ? 4.519 5.716 -5.010 1.00 95.44 77 TYR A O 1
ATOM 594 N N . ALA A 1 78 ? 5.553 4.787 -3.247 1.00 94.06 78 ALA A N 1
ATOM 595 C CA . ALA A 1 78 ? 6.841 4.563 -3.878 1.00 94.06 78 ALA A CA 1
ATOM 596 C C . ALA A 1 78 ? 7.131 3.061 -3.904 1.00 94.06 78 ALA A C 1
ATOM 598 O O . ALA A 1 78 ? 6.814 2.342 -2.953 1.00 94.06 78 ALA A O 1
ATOM 599 N N . THR A 1 79 ? 7.729 2.599 -4.998 1.00 92.06 79 THR A N 1
ATOM 600 C CA . THR A 1 79 ? 8.203 1.223 -5.160 1.00 92.06 79 THR A CA 1
ATOM 601 C C . THR A 1 79 ? 9.676 1.231 -5.537 1.00 92.06 79 THR A C 1
ATOM 603 O O . THR A 1 79 ? 10.114 2.103 -6.290 1.00 92.06 79 THR A O 1
ATOM 606 N N . ASN A 1 80 ? 10.431 0.281 -4.992 1.00 91.75 80 ASN A N 1
ATOM 607 C CA . ASN A 1 80 ? 11.797 -0.007 -5.404 1.00 91.75 80 ASN A CA 1
ATOM 608 C C . ASN A 1 80 ? 12.022 -1.523 -5.390 1.00 91.75 80 ASN A C 1
ATOM 610 O O . ASN A 1 80 ? 11.696 -2.185 -4.404 1.00 91.75 80 ASN A O 1
ATOM 614 N N . TYR A 1 81 ? 12.573 -2.060 -6.469 1.00 87.19 81 TYR A N 1
ATOM 615 C CA . TYR A 1 81 ? 12.901 -3.473 -6.597 1.00 87.19 81 TYR A CA 1
ATOM 616 C C . TYR A 1 81 ? 14.360 -3.707 -6.210 1.00 87.19 81 TYR A C 1
ATOM 618 O O . TYR A 1 81 ? 15.266 -3.050 -6.721 1.00 87.19 81 TYR A O 1
ATOM 626 N N . PHE A 1 82 ? 14.584 -4.670 -5.323 1.00 85.50 82 PHE A N 1
ATOM 627 C CA . PHE A 1 82 ? 15.907 -5.162 -4.963 1.00 85.50 82 PHE A CA 1
ATOM 628 C C . PHE A 1 82 ? 15.899 -6.678 -5.101 1.00 85.50 82 PHE A C 1
ATOM 630 O O . PHE A 1 82 ? 15.196 -7.359 -4.356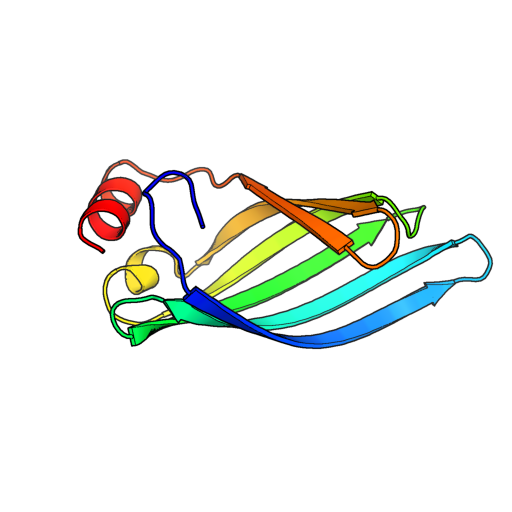 1.00 85.50 82 PHE A O 1
ATOM 637 N N . GLU A 1 83 ? 16.656 -7.187 -6.073 1.00 87.69 83 GLU A N 1
ATOM 638 C CA . GLU A 1 83 ? 16.588 -8.595 -6.481 1.00 87.69 83 GLU A CA 1
ATOM 639 C C . GLU A 1 83 ? 15.126 -9.000 -6.759 1.00 87.69 83 GLU A C 1
ATOM 641 O O . GLU A 1 83 ? 14.426 -8.320 -7.513 1.00 87.69 83 GLU A O 1
ATOM 646 N N . ASP A 1 84 ? 14.651 -10.062 -6.112 1.00 86.44 84 ASP A N 1
ATOM 647 C CA . ASP A 1 84 ? 13.291 -10.583 -6.257 1.00 86.44 84 ASP A CA 1
ATOM 648 C C . ASP A 1 84 ? 12.299 -9.952 -5.261 1.00 86.44 84 ASP A C 1
ATOM 650 O O . ASP A 1 84 ? 11.128 -10.338 -5.196 1.00 86.44 84 ASP A O 1
ATOM 654 N N . ALA A 1 85 ? 12.749 -8.974 -4.467 1.00 86.50 85 ALA A N 1
ATOM 655 C CA . ALA A 1 85 ? 11.931 -8.272 -3.490 1.00 86.50 85 ALA A CA 1
ATOM 656 C C . ALA A 1 85 ? 11.435 -6.922 -4.028 1.00 86.50 85 ALA A C 1
ATOM 658 O O . ALA A 1 85 ? 12.177 -6.134 -4.615 1.00 86.50 85 ALA A O 1
ATOM 659 N N . ASN A 1 86 ? 10.164 -6.620 -3.758 1.00 86.12 86 ASN A N 1
ATOM 660 C CA . ASN A 1 86 ? 9.581 -5.298 -3.969 1.00 86.12 86 ASN A CA 1
ATOM 661 C C . ASN A 1 86 ? 9.423 -4.596 -2.617 1.00 86.12 86 ASN A C 1
ATOM 663 O O . ASN A 1 86 ? 8.671 -5.057 -1.753 1.00 86.12 86 ASN A O 1
ATOM 667 N N . TYR A 1 87 ? 10.088 -3.457 -2.455 1.00 90.00 87 TYR A N 1
ATOM 668 C CA . TYR A 1 87 ? 9.836 -2.536 -1.359 1.00 90.00 87 TYR A CA 1
ATOM 669 C C . TYR A 1 87 ? 8.755 -1.541 -1.760 1.00 90.00 87 TYR A C 1
ATOM 671 O O . TYR A 1 87 ? 8.942 -0.734 -2.667 1.00 90.00 87 TYR A O 1
ATOM 679 N N . TYR A 1 88 ? 7.638 -1.578 -1.040 1.00 91.25 88 TYR A N 1
ATOM 680 C CA . TYR A 1 88 ? 6.494 -0.696 -1.237 1.00 91.25 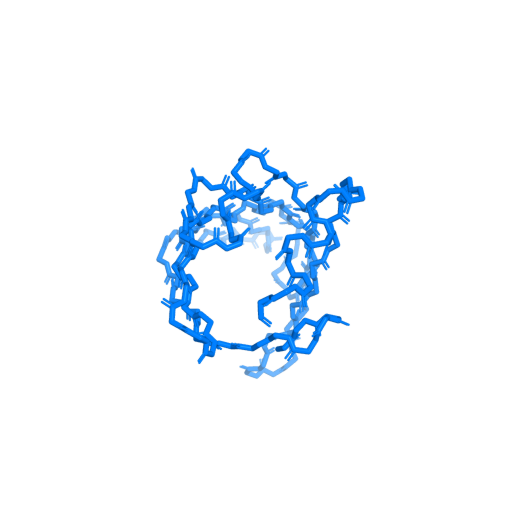88 TYR A CA 1
ATOM 681 C C . TYR A 1 88 ? 6.273 0.165 0.006 1.00 91.25 88 TYR A C 1
ATOM 683 O O . TYR A 1 88 ? 6.173 -0.357 1.119 1.00 91.25 88 TYR A O 1
ATOM 691 N N . VAL A 1 89 ? 6.156 1.479 -0.186 1.00 93.50 89 VAL A N 1
ATOM 692 C CA . VAL A 1 89 ? 5.782 2.424 0.871 1.00 93.50 89 VAL A CA 1
ATOM 693 C C . VAL A 1 89 ? 4.659 3.313 0.370 1.00 93.50 89 VAL A C 1
ATOM 695 O O . VAL A 1 89 ? 4.804 3.994 -0.640 1.00 93.50 89 VAL A O 1
ATOM 698 N N . GLU A 1 90 ? 3.568 3.359 1.121 1.00 94.69 90 GLU A N 1
ATOM 699 C CA . GLU A 1 90 ? 2.421 4.225 0.867 1.00 94.69 90 GLU A CA 1
ATOM 700 C C . GLU A 1 90 ? 2.390 5.372 1.874 1.00 94.69 90 GLU A C 1
ATOM 702 O O . GLU A 1 90 ? 2.603 5.175 3.072 1.00 94.69 90 GLU A O 1
ATOM 707 N N . LYS A 1 91 ? 2.114 6.583 1.389 1.00 95.19 91 LYS A N 1
ATOM 708 C CA . LYS A 1 91 ? 1.859 7.759 2.219 1.00 95.19 91 LYS A CA 1
ATOM 709 C C . LYS A 1 91 ? 0.507 8.357 1.852 1.00 95.19 91 LYS A C 1
ATOM 711 O O . LYS A 1 91 ? 0.319 8.901 0.761 1.00 95.19 91 LYS A O 1
ATOM 716 N N . CYS A 1 92 ? -0.412 8.292 2.807 1.00 95.12 92 CYS A N 1
ATOM 717 C CA . CYS A 1 92 ? -1.753 8.851 2.711 1.00 95.12 92 CYS A CA 1
ATOM 718 C C . CYS A 1 92 ? -1.868 10.141 3.522 1.00 95.12 92 CYS A C 1
ATOM 720 O O . CYS A 1 92 ? -1.337 10.236 4.628 1.00 95.12 92 CYS A O 1
ATOM 722 N N . LYS A 1 93 ? -2.617 11.117 3.006 1.00 95.00 93 LYS A N 1
ATOM 723 C CA . LYS A 1 93 ? -3.092 12.253 3.804 1.00 95.00 93 LYS A CA 1
ATOM 724 C C . LYS A 1 93 ? -4.460 11.888 4.368 1.00 95.00 93 LYS A C 1
ATOM 726 O O . LYS A 1 93 ? -5.435 11.868 3.624 1.00 95.00 93 LYS A O 1
ATOM 731 N N . LEU A 1 94 ? -4.505 11.564 5.655 1.00 95.06 94 LEU A N 1
ATOM 732 C CA . LEU A 1 94 ? -5.721 11.139 6.344 1.00 95.06 94 LEU A CA 1
ATOM 733 C C . LEU A 1 94 ? -6.277 12.282 7.192 1.00 95.06 94 LEU A C 1
ATOM 735 O O . LEU A 1 94 ? -5.521 13.104 7.711 1.00 95.06 94 LEU A O 1
ATOM 739 N N . THR A 1 95 ? -7.598 12.328 7.334 1.00 96.38 95 THR A N 1
ATOM 740 C CA . THR A 1 95 ? -8.228 13.136 8.382 1.00 96.38 95 THR A CA 1
ATOM 741 C C . THR A 1 95 ? -8.099 12.417 9.721 1.00 96.38 95 THR A C 1
ATOM 743 O O . THR A 1 95 ? -7.930 11.198 9.758 1.00 96.38 95 THR A O 1
ATOM 746 N N . GLU A 1 96 ? -8.240 13.159 10.818 1.00 95.56 96 GLU A N 1
ATOM 747 C CA . GLU A 1 96 ? -8.202 12.593 12.172 1.00 95.56 96 GLU A CA 1
ATOM 748 C C . GLU A 1 96 ? -9.221 11.456 12.345 1.00 95.56 96 GLU A C 1
ATOM 750 O O . GLU A 1 96 ? -8.896 10.397 12.867 1.00 95.56 96 GLU A O 1
ATOM 755 N N . LYS A 1 97 ? -10.431 11.628 11.798 1.00 94.75 97 LYS A N 1
ATOM 756 C CA . LYS A 1 97 ? -11.473 10.597 11.827 1.00 94.75 97 LYS A CA 1
ATOM 757 C C . LYS A 1 97 ? -11.032 9.304 11.133 1.00 94.75 97 LYS A C 1
ATOM 759 O O . LYS A 1 97 ? -11.167 8.232 11.705 1.00 94.75 97 LYS A O 1
ATOM 764 N N . ILE A 1 98 ? -10.485 9.403 9.918 1.00 95.75 98 ILE A N 1
ATOM 765 C CA . ILE A 1 98 ? -10.024 8.223 9.167 1.00 95.75 98 ILE A CA 1
ATOM 766 C C . ILE A 1 98 ? -8.870 7.541 9.910 1.00 95.75 98 ILE A C 1
ATOM 768 O O . ILE A 1 98 ? -8.808 6.316 9.973 1.00 95.75 98 ILE A O 1
ATOM 772 N N . TYR A 1 99 ? -7.962 8.328 10.489 1.00 95.19 99 TYR A N 1
ATOM 773 C CA . TYR A 1 99 ? -6.858 7.801 11.282 1.00 95.19 99 TYR A CA 1
ATOM 774 C C . TYR A 1 99 ? -7.352 7.015 12.507 1.00 95.19 99 TYR A C 1
ATOM 776 O O . TYR A 1 99 ? -6.848 5.923 12.770 1.00 95.19 99 TYR A O 1
ATOM 784 N N . GLN A 1 100 ? -8.356 7.531 13.220 1.00 95.19 100 GLN A N 1
ATOM 785 C CA . GLN A 1 100 ? -8.980 6.856 14.362 1.00 95.19 100 GLN A CA 1
ATOM 786 C C . GLN A 1 100 ? -9.679 5.562 13.939 1.00 95.19 100 GLN A C 1
ATOM 788 O O . GLN A 1 100 ? -9.356 4.513 14.492 1.00 95.19 100 GLN A O 1
ATOM 793 N N . ASP A 1 101 ? -10.517 5.609 12.896 1.00 94.56 101 ASP A N 1
ATOM 794 C CA . ASP A 1 101 ? -11.204 4.427 12.357 1.00 94.56 101 ASP A CA 1
ATOM 795 C C . ASP A 1 101 ? -10.194 3.301 12.048 1.00 94.56 101 ASP A C 1
ATOM 797 O O . ASP A 1 101 ? -10.392 2.146 12.416 1.00 94.56 101 ASP A O 1
ATOM 801 N N . LEU A 1 102 ? -9.063 3.630 11.411 1.00 94.00 102 LEU A N 1
ATOM 802 C CA . LEU A 1 102 ? -8.012 2.657 11.087 1.00 94.00 102 LEU A CA 1
ATOM 803 C C . LEU A 1 102 ? -7.200 2.177 12.299 1.00 94.00 102 LEU A C 1
ATOM 805 O O . LEU A 1 102 ? -6.618 1.095 12.232 1.00 94.00 102 LEU A O 1
ATOM 809 N N . SER A 1 103 ? -7.123 2.967 13.370 1.00 91.44 103 SER A N 1
ATOM 810 C CA . SER A 1 103 ? -6.367 2.629 14.585 1.00 91.44 103 SER A CA 1
ATOM 811 C C . SER A 1 103 ? -7.114 1.642 15.487 1.00 91.44 103 SER A C 1
ATOM 813 O O . SER A 1 103 ? -6.487 0.943 16.277 1.00 91.44 103 SER A O 1
ATOM 815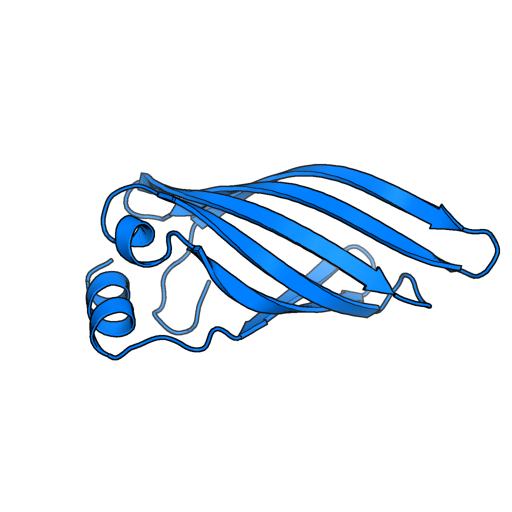 N N . GLU A 1 104 ? -8.439 1.556 15.357 1.00 82.12 104 GLU A N 1
ATOM 816 C CA . GLU A 1 104 ? -9.281 0.566 16.047 1.00 82.12 104 GLU A CA 1
ATOM 817 C C . GLU A 1 104 ? -9.231 -0.828 15.382 1.00 82.12 104 GLU A C 1
ATOM 819 O O . GLU A 1 104 ? -9.757 -1.822 15.909 1.00 82.12 104 GLU A O 1
ATOM 824 N N . ASN A 1 105 ? -8.591 -0.906 14.210 1.00 77.25 105 ASN A N 1
ATOM 825 C CA . ASN A 1 105 ? -8.452 -2.119 13.409 1.00 77.25 105 ASN A CA 1
ATOM 826 C C . ASN A 1 105 ? -7.415 -3.117 13.920 1.00 77.25 105 ASN A C 1
ATOM 828 O O . ASN A 1 105 ? -6.801 -2.925 14.988 1.00 77.25 105 ASN A O 1
#

Foldseek 3Di:
DDPLPKDWDKDKDDDWDADPQQWIWDWIWMWTQIPVRKIWIKIWTFTGSHDQKGKIKIATCDIPQLCNQRHGWIWIKIWGDDPPDIDIDIDGDDDPVSVVSVNVD

Radius of gyration: 14.38 Å; chains: 1; bounding box: 32×24×41 Å

Sequence (105 aa):
TNNLGNYGKNKCFGVMTTNKNKSVSLNVKCELIDHKGNKSWSVLKRESDEFGAGVGVIEYLDGTGPWKSMIGIKCNYATNYFEDANYYVEKCKLTEKIYQDLSEN